Protein AF-A0A6V8P2X2-F1 (afdb_monomer_lite)

Radius of gyration: 17.77 Å; chains: 1; bounding box: 45×36×45 Å

Structure (mmCIF, N/CA/C/O backbone):
data_AF-A0A6V8P2X2-F1
#
_entry.id   AF-A0A6V8P2X2-F1
#
loop_
_atom_site.group_PDB
_atom_site.id
_atom_site.type_symbol
_atom_site.label_atom_id
_atom_site.label_alt_id
_atom_site.label_comp_id
_atom_site.label_asym_id
_atom_site.label_entity_id
_atom_site.label_seq_id
_atom_site.pdbx_PDB_ins_code
_atom_site.Cartn_x
_atom_site.Cartn_y
_atom_site.Cartn_z
_atom_site.occupancy
_atom_site.B_iso_or_equiv
_atom_site.auth_seq_id
_atom_site.auth_comp_id
_atom_site.auth_asym_id
_atom_site.auth_atom_id
_atom_site.pdbx_PDB_model_num
ATOM 1 N N . MET A 1 1 ? -24.554 20.662 15.696 1.00 39.28 1 MET A N 1
ATOM 2 C CA . MET A 1 1 ? -23.698 19.482 15.914 1.00 39.28 1 MET A CA 1
ATOM 3 C C . MET A 1 1 ? -22.489 19.680 15.026 1.00 39.28 1 MET A C 1
ATOM 5 O O . MET A 1 1 ? -22.637 19.657 13.810 1.00 39.28 1 MET A O 1
ATOM 9 N N . GLU A 1 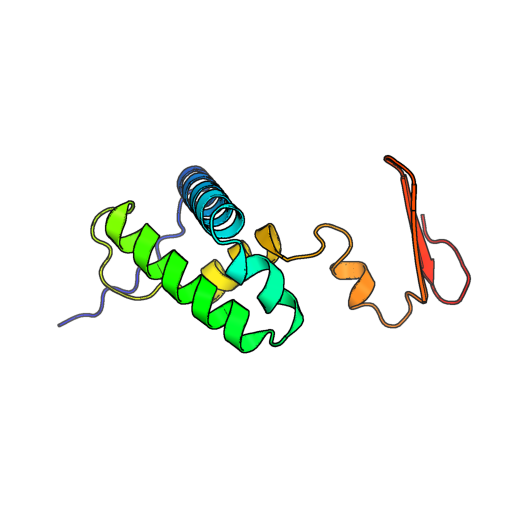2 ? -21.365 20.065 15.623 1.00 30.19 2 GLU A N 1
ATOM 10 C CA . GLU A 1 2 ? -20.098 20.228 14.909 1.00 30.19 2 GLU A CA 1
ATOM 11 C C . GLU A 1 2 ? -19.586 18.839 14.532 1.00 30.19 2 GLU A C 1
ATOM 13 O O . GLU A 1 2 ? -19.415 17.990 15.401 1.00 30.19 2 GLU A O 1
ATOM 18 N N . ARG A 1 3 ? -19.395 18.597 13.232 1.00 34.69 3 ARG A N 1
ATOM 19 C CA . ARG A 1 3 ? -18.701 17.407 12.737 1.00 34.69 3 ARG A CA 1
ATOM 20 C C . ARG A 1 3 ? -17.222 17.598 13.039 1.00 34.69 3 ARG A C 1
ATOM 22 O O . ARG A 1 3 ? -16.561 18.418 12.399 1.00 34.69 3 ARG A O 1
ATOM 29 N N . THR A 1 4 ? -16.716 16.913 14.054 1.00 35.41 4 THR A N 1
ATOM 30 C CA . THR A 1 4 ? -15.292 16.932 14.381 1.00 35.41 4 THR A CA 1
ATOM 31 C C . THR A 1 4 ? -14.564 16.049 13.377 1.00 35.41 4 THR A C 1
ATOM 33 O O . THR A 1 4 ? -14.379 14.861 13.594 1.00 35.41 4 THR A O 1
ATOM 36 N N . ILE A 1 5 ? -14.161 16.638 12.249 1.00 41.06 5 ILE A N 1
ATOM 37 C CA . I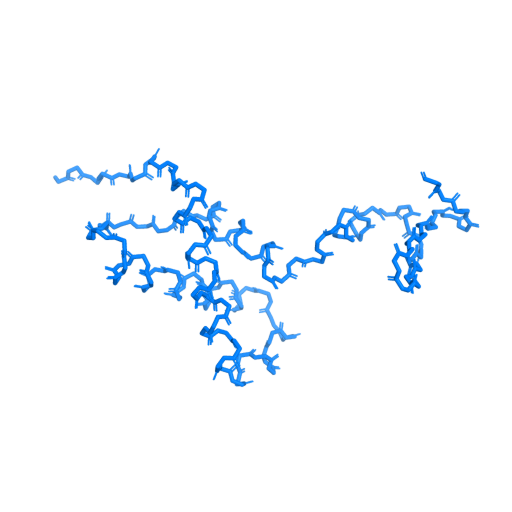LE A 1 5 ? -13.258 15.989 11.297 1.00 41.06 5 ILE A CA 1
ATOM 38 C C . ILE A 1 5 ? -11.955 15.711 12.044 1.00 41.06 5 ILE A C 1
ATOM 40 O O . ILE A 1 5 ? -11.270 16.646 12.473 1.00 41.06 5 ILE A O 1
ATOM 44 N N . VAL A 1 6 ? -11.603 14.437 12.201 1.00 45.34 6 VAL A N 1
ATOM 45 C CA . VAL A 1 6 ? -10.310 14.023 12.742 1.00 45.34 6 VAL A CA 1
ATOM 46 C C . VAL A 1 6 ? -9.243 14.387 11.709 1.00 45.34 6 VAL A C 1
ATOM 48 O O . VAL A 1 6 ? -8.798 13.571 10.918 1.00 45.34 6 VAL A O 1
ATOM 51 N N . ARG A 1 7 ? -8.780 15.640 11.741 1.00 44.16 7 ARG A N 1
ATOM 52 C CA . ARG A 1 7 ? -7.501 16.068 11.145 1.00 44.16 7 ARG A CA 1
ATOM 53 C C . ARG A 1 7 ? -6.299 15.619 11.995 1.00 44.16 7 ARG A C 1
ATOM 55 O O . ARG A 1 7 ? -5.236 16.231 11.951 1.00 44.16 7 ARG A O 1
ATOM 62 N N . GLY A 1 8 ? -6.477 14.596 12.828 1.00 45.53 8 GLY A N 1
ATOM 63 C CA . GLY A 1 8 ? -5.421 14.015 13.641 1.00 45.53 8 GLY A CA 1
ATOM 64 C C . GLY A 1 8 ? -4.743 12.918 12.843 1.00 45.53 8 GLY A C 1
ATOM 65 O O . GLY A 1 8 ? -5.294 11.829 12.727 1.00 45.53 8 GLY A O 1
ATOM 66 N N . SER A 1 9 ? -3.566 13.202 12.289 1.00 57.19 9 SER A N 1
ATOM 67 C CA . SER A 1 9 ? -2.716 12.189 11.666 1.00 57.19 9 SER A CA 1
ATOM 68 C C . SER A 1 9 ? -2.544 11.019 12.637 1.00 57.19 9 SER A C 1
ATOM 70 O O . SER A 1 9 ? -1.981 11.210 13.720 1.00 57.19 9 SER A O 1
ATOM 72 N N . LEU A 1 10 ? -3.044 9.833 12.271 1.00 64.38 10 LEU A N 1
ATOM 73 C CA . LEU A 1 10 ? -2.738 8.595 12.988 1.00 64.38 10 LEU A CA 1
ATOM 74 C C . LEU A 1 10 ? -1.226 8.538 13.209 1.00 64.38 10 LEU A C 1
ATOM 76 O O . LEU A 1 10 ? -0.456 8.797 12.281 1.00 64.38 10 LEU A O 1
ATOM 80 N N . SER A 1 11 ? -0.799 8.217 14.427 1.00 71.06 11 SER A N 1
ATOM 81 C CA . SER A 1 11 ? 0.626 7.999 14.668 1.00 71.06 11 SER A CA 1
ATOM 82 C C . SER A 1 11 ? 1.120 6.812 13.839 1.00 71.06 11 SER A C 1
ATOM 84 O O . SER A 1 11 ? 0.366 5.881 13.553 1.00 71.06 11 SER A O 1
ATOM 86 N N . GLU A 1 12 ? 2.406 6.805 13.498 1.00 69.00 12 GLU A N 1
ATOM 87 C CA . GLU A 1 12 ? 3.025 5.724 12.719 1.00 69.00 12 GLU A CA 1
ATOM 88 C C . GLU A 1 12 ? 2.793 4.328 13.325 1.00 69.00 12 GLU A C 1
ATOM 90 O O . GLU A 1 12 ? 2.645 3.340 12.608 1.00 69.00 12 GLU A O 1
ATOM 95 N N . SER A 1 13 ? 2.710 4.218 14.655 1.00 71.19 13 SER A N 1
ATOM 96 C CA . SER A 1 13 ? 2.404 2.948 15.324 1.00 71.19 13 SER A CA 1
ATOM 97 C C . SER A 1 13 ? 0.949 2.513 15.129 1.00 71.19 13 SER A C 1
ATOM 99 O O . SER A 1 13 ? 0.695 1.327 14.921 1.00 71.19 13 SER A O 1
ATOM 101 N N . GLN A 1 14 ? 0.005 3.457 15.157 1.00 71.56 14 GLN A N 1
ATOM 102 C CA . GLN A 1 14 ? -1.411 3.196 14.895 1.00 71.56 14 GLN A CA 1
ATOM 103 C C . GLN A 1 14 ? -1.638 2.825 13.431 1.00 71.56 14 GLN A C 1
ATOM 105 O O . GLN A 1 14 ? -2.353 1.864 13.163 1.00 71.56 14 GLN A O 1
ATOM 110 N N . LYS A 1 15 ? -0.970 3.514 12.495 1.00 70.31 15 LYS A N 1
ATOM 111 C CA . LYS A 1 15 ? -0.991 3.159 11.069 1.00 70.31 15 LYS A CA 1
ATOM 112 C C . LYS A 1 15 ? -0.502 1.730 10.844 1.00 70.31 15 LYS A C 1
ATOM 114 O O . LYS A 1 15 ? -1.220 0.935 10.251 1.00 70.31 15 LYS A O 1
ATOM 119 N N . LYS A 1 16 ? 0.650 1.357 11.414 1.00 73.06 16 LYS A N 1
ATOM 120 C CA . LYS A 1 16 ? 1.188 -0.012 11.307 1.00 73.06 16 LYS A CA 1
ATOM 121 C C . LYS A 1 16 ? 0.269 -1.078 11.901 1.00 73.06 16 LYS A C 1
ATOM 123 O O . LYS A 1 16 ? 0.168 -2.175 11.355 1.00 73.06 16 LYS A O 1
ATOM 128 N N . GLN A 1 17 ? -0.390 -0.792 13.023 1.00 76.62 17 GLN A N 1
ATOM 129 C CA . GLN A 1 17 ? -1.364 -1.721 13.604 1.00 76.62 17 GLN A CA 1
ATOM 130 C C . GLN A 1 17 ? -2.592 -1.881 12.707 1.00 76.62 17 GLN A C 1
ATOM 132 O O . GLN A 1 17 ? -3.007 -3.010 12.446 1.00 76.62 17 GLN A O 1
ATOM 137 N N . LEU A 1 18 ? -3.123 -0.768 12.199 1.00 75.00 18 LEU A N 1
ATOM 138 C CA . LEU A 1 18 ? -4.252 -0.751 11.277 1.00 75.00 18 LEU A CA 1
ATOM 139 C C . LEU A 1 18 ? -3.923 -1.547 10.007 1.00 75.00 18 LEU A C 1
ATOM 141 O O . LEU A 1 18 ? -4.667 -2.447 9.629 1.00 75.00 18 LEU A O 1
ATOM 145 N N . GLN A 1 19 ? -2.759 -1.288 9.416 1.00 73.56 19 GLN A N 1
ATOM 146 C CA . GLN A 1 19 ? -2.238 -1.977 8.239 1.00 73.56 19 GLN A CA 1
ATOM 147 C C . GLN A 1 19 ? -2.136 -3.489 8.464 1.00 73.56 19 GLN A C 1
ATOM 149 O O . GLN A 1 19 ? -2.693 -4.269 7.691 1.00 73.56 19 GLN A O 1
ATOM 154 N N . LYS A 1 20 ? -1.479 -3.916 9.549 1.00 78.88 20 LYS A N 1
ATOM 155 C CA . LYS A 1 20 ? -1.337 -5.338 9.886 1.00 78.88 20 LYS A CA 1
ATOM 156 C C . LYS A 1 20 ? -2.699 -6.017 10.030 1.00 78.88 20 LYS A C 1
ATOM 158 O O . LYS A 1 20 ? -2.890 -7.132 9.556 1.00 78.88 20 LYS A O 1
ATOM 163 N N . ARG A 1 21 ? -3.662 -5.338 10.653 1.00 77.81 21 ARG A N 1
ATOM 164 C CA . ARG A 1 21 ? -5.002 -5.886 10.864 1.00 77.81 21 ARG A CA 1
ATOM 165 C C . ARG A 1 21 ? -5.783 -6.026 9.565 1.00 77.81 21 ARG A C 1
ATOM 167 O O . ARG A 1 21 ? -6.460 -7.031 9.363 1.00 77.81 21 ARG A O 1
ATOM 174 N N . VAL A 1 22 ? -5.662 -5.043 8.676 1.00 76.00 22 VAL A N 1
ATOM 175 C CA . VAL A 1 22 ? -6.239 -5.127 7.334 1.00 76.00 22 VAL A CA 1
ATOM 176 C C . VAL A 1 22 ? -5.606 -6.292 6.571 1.00 76.00 22 VAL A C 1
ATOM 178 O O . VAL A 1 22 ? -6.349 -7.106 6.040 1.00 76.00 22 VAL A O 1
ATOM 181 N N . GLN A 1 23 ? -4.276 -6.455 6.588 1.00 72.81 23 GLN A N 1
ATOM 182 C CA . GLN A 1 23 ? -3.606 -7.608 5.959 1.00 72.81 23 GLN A CA 1
ATOM 183 C C . GLN A 1 23 ? -4.135 -8.945 6.478 1.00 72.81 23 GLN A C 1
ATOM 185 O O . GLN A 1 23 ? -4.473 -9.814 5.681 1.00 72.81 23 GLN A O 1
ATOM 190 N N . GLU A 1 24 ? -4.239 -9.107 7.799 1.00 78.94 24 GLU A N 1
ATOM 191 C CA . GLU A 1 24 ? -4.764 -10.329 8.422 1.00 78.94 24 GLU A CA 1
ATOM 192 C C . GLU A 1 24 ? -6.193 -10.646 7.954 1.00 78.94 24 GLU A C 1
ATOM 194 O O . GLU A 1 24 ? -6.511 -11.800 7.672 1.00 78.94 24 GLU A O 1
ATOM 199 N N . LEU A 1 25 ? -7.048 -9.626 7.838 1.00 77.00 25 LEU A N 1
ATOM 200 C CA . LEU A 1 25 ? -8.431 -9.789 7.387 1.00 77.00 25 LEU A CA 1
ATOM 201 C C . LEU A 1 25 ? -8.533 -10.085 5.888 1.00 77.00 25 LEU A C 1
ATOM 203 O O . LEU A 1 25 ? -9.374 -10.888 5.496 1.00 77.00 25 LEU A O 1
ATOM 207 N N . LEU A 1 26 ? -7.685 -9.467 5.065 1.00 71.44 26 LEU A N 1
ATOM 208 C CA . LEU A 1 26 ? -7.667 -9.686 3.618 1.00 71.44 26 LEU A CA 1
ATOM 209 C C . LEU A 1 26 ? -7.095 -11.058 3.249 1.00 71.44 26 LEU A C 1
ATOM 211 O O . LEU A 1 26 ? -7.637 -11.726 2.379 1.00 71.44 26 LEU A O 1
ATOM 215 N N . LEU A 1 27 ? -6.045 -11.509 3.940 1.00 67.25 27 LEU A N 1
ATOM 216 C CA . LEU A 1 27 ? -5.481 -12.853 3.760 1.00 67.25 27 LEU A CA 1
ATOM 217 C C . LEU A 1 27 ? -6.419 -13.956 4.270 1.00 67.25 27 LEU A C 1
ATOM 219 O O . LEU A 1 27 ? -6.360 -15.084 3.785 1.00 67.25 27 LEU A O 1
ATOM 223 N N . GLY A 1 28 ? -7.270 -13.644 5.251 1.00 69.00 28 GLY A N 1
ATOM 224 C CA . GLY A 1 28 ? -8.299 -14.556 5.749 1.00 69.00 28 GLY A CA 1
ATOM 225 C C . GLY A 1 28 ? -9.546 -14.649 4.861 1.00 69.00 28 GLY A C 1
ATOM 226 O O . GLY A 1 28 ? -10.325 -15.587 5.024 1.00 69.00 28 GLY A O 1
ATOM 227 N N . ASP A 1 29 ? -9.742 -13.705 3.935 1.00 68.62 29 ASP A N 1
ATOM 228 C CA . ASP A 1 29 ? -10.883 -13.648 3.016 1.00 68.62 29 ASP A CA 1
ATOM 229 C C . ASP A 1 29 ? -10.450 -14.174 1.633 1.00 68.62 29 ASP A C 1
ATOM 231 O O . ASP A 1 29 ? -9.990 -13.438 0.767 1.00 68.62 29 ASP A O 1
ATOM 235 N N . VAL A 1 30 ? -10.552 -15.490 1.422 1.00 57.03 30 VAL A N 1
ATOM 236 C CA . VAL A 1 30 ? -10.138 -16.142 0.160 1.00 57.03 30 VAL A CA 1
ATOM 237 C C . VAL A 1 30 ? -10.931 -15.605 -1.042 1.00 57.03 30 VAL A C 1
ATOM 239 O O . VAL A 1 30 ? -10.367 -15.421 -2.118 1.00 57.03 30 VAL A O 1
ATOM 242 N N . GLU A 1 31 ? -12.209 -15.258 -0.849 1.00 62.84 31 GLU A N 1
ATOM 243 C CA . GLU A 1 31 ? -13.033 -14.628 -1.891 1.00 62.84 31 GLU A CA 1
ATOM 244 C C . GLU A 1 31 ? -12.539 -13.225 -2.248 1.00 62.84 31 GLU A C 1
ATOM 246 O O . GLU A 1 31 ? -12.781 -12.739 -3.354 1.00 62.84 31 GLU A O 1
ATOM 251 N N . PHE A 1 32 ? -11.870 -12.540 -1.322 1.00 61.69 32 PHE A N 1
ATOM 252 C CA . PHE A 1 32 ? -11.302 -11.231 -1.587 1.00 61.69 32 PHE A CA 1
ATOM 253 C C . PHE A 1 32 ? -10.177 -11.325 -2.624 1.00 61.69 32 PHE A C 1
ATOM 255 O O . PHE A 1 32 ? -10.236 -10.593 -3.608 1.00 61.69 32 PHE A O 1
ATOM 262 N N . ILE A 1 33 ? -9.219 -12.249 -2.454 1.00 58.25 33 ILE A N 1
ATOM 263 C CA . ILE A 1 33 ? -8.051 -12.420 -3.344 1.00 58.25 33 ILE A CA 1
ATOM 264 C C . ILE A 1 33 ? -8.480 -12.750 -4.782 1.00 58.25 33 ILE A C 1
ATOM 266 O O . ILE A 1 33 ? -7.948 -12.165 -5.727 1.00 58.25 33 ILE A O 1
ATOM 270 N N . ASP A 1 34 ? -9.489 -13.607 -4.946 1.00 58.16 34 ASP A N 1
ATOM 271 C CA . ASP A 1 34 ? -9.997 -13.995 -6.267 1.00 58.16 34 ASP A CA 1
ATOM 272 C C . ASP A 1 34 ? -10.697 -12.838 -7.008 1.00 58.16 34 ASP A C 1
ATOM 274 O O . ASP A 1 34 ? -10.713 -12.803 -8.239 1.00 58.16 34 ASP A O 1
ATOM 278 N N . ASN A 1 35 ? -11.236 -11.853 -6.277 1.00 55.31 35 ASN A N 1
ATOM 279 C CA . ASN A 1 35 ? -11.966 -10.714 -6.843 1.00 55.31 35 ASN A CA 1
ATOM 280 C C . ASN A 1 35 ? -11.111 -9.448 -7.054 1.00 55.31 35 ASN A C 1
ATOM 282 O O . ASN A 1 35 ? -11.559 -8.536 -7.752 1.00 55.31 35 ASN A O 1
ATOM 286 N N . VAL A 1 36 ? -9.885 -9.377 -6.507 1.00 55.38 36 VAL A N 1
ATOM 287 C CA . VAL A 1 36 ? -8.980 -8.205 -6.642 1.00 55.38 36 VAL A CA 1
ATOM 288 C C . VAL A 1 36 ? -8.715 -7.847 -8.106 1.00 55.38 36 VAL A C 1
ATOM 290 O O . VAL A 1 36 ? -8.520 -6.679 -8.440 1.00 55.38 36 VAL A O 1
ATOM 293 N N . PHE A 1 37 ? -8.750 -8.838 -8.994 1.00 54.94 37 PHE A N 1
ATOM 294 C CA . PHE A 1 37 ? -8.436 -8.664 -10.409 1.00 54.94 37 PHE A CA 1
ATOM 295 C C . PHE A 1 37 ? -9.574 -8.080 -11.252 1.00 54.94 37 PHE A C 1
ATOM 297 O O . PHE A 1 37 ? -9.332 -7.748 -12.412 1.00 54.94 37 PHE A O 1
ATOM 304 N N . TYR A 1 38 ? -10.792 -7.950 -10.711 1.00 52.50 38 TYR A N 1
ATOM 305 C CA . TYR A 1 38 ? -11.961 -7.687 -11.550 1.00 52.50 38 TYR A CA 1
ATOM 306 C C . TYR A 1 38 ? -12.390 -6.219 -11.616 1.00 52.50 38 TYR A C 1
ATOM 308 O O . TYR A 1 38 ? -12.790 -5.808 -12.695 1.00 52.50 38 TYR A O 1
ATOM 316 N N . GLU A 1 39 ? -12.242 -5.397 -10.565 1.00 67.00 39 GLU A N 1
ATOM 317 C CA . GLU A 1 39 ? -12.599 -3.964 -10.629 1.00 67.00 39 GLU A CA 1
ATOM 318 C C . GLU A 1 39 ? -11.971 -3.130 -9.486 1.00 67.00 39 GLU A C 1
ATOM 320 O O . GLU A 1 39 ? -12.255 -3.333 -8.303 1.00 67.00 39 GLU A O 1
ATOM 325 N N . ARG A 1 40 ? -11.139 -2.135 -9.838 1.00 64.62 40 ARG A N 1
ATOM 326 C CA . ARG A 1 40 ? -10.387 -1.285 -8.885 1.00 64.62 40 ARG A CA 1
ATOM 327 C C . ARG A 1 40 ? -11.283 -0.504 -7.914 1.00 64.62 40 ARG A C 1
ATOM 329 O O . ARG A 1 40 ? -10.931 -0.356 -6.747 1.00 64.62 40 ARG A O 1
ATOM 336 N N . GLU A 1 41 ? -12.424 -0.005 -8.385 1.00 69.25 41 GLU A N 1
ATOM 337 C CA . GLU A 1 41 ? -13.357 0.768 -7.550 1.00 69.25 41 GLU A CA 1
ATOM 338 C C . GLU A 1 41 ? -14.054 -0.121 -6.509 1.00 69.25 41 GLU A C 1
ATOM 340 O O . GLU A 1 41 ? -14.154 0.252 -5.343 1.00 69.25 41 GLU A O 1
ATOM 345 N N . VAL A 1 42 ? -14.428 -1.349 -6.884 1.00 70.06 42 VAL A N 1
ATOM 346 C CA . VAL A 1 42 ? -15.038 -2.328 -5.967 1.00 70.06 42 VAL A CA 1
ATOM 347 C C . VAL A 1 42 ? -14.060 -2.725 -4.858 1.00 70.06 42 VAL A C 1
ATOM 349 O O . VAL A 1 42 ? -14.433 -2.800 -3.684 1.00 70.06 42 VAL A O 1
ATOM 352 N N . LEU A 1 43 ? -12.787 -2.928 -5.211 1.00 71.12 43 LEU A N 1
ATOM 353 C CA . LEU A 1 43 ? -11.710 -3.187 -4.254 1.00 71.12 43 LEU A CA 1
ATOM 354 C C . LEU A 1 43 ? -11.552 -2.032 -3.256 1.00 71.12 43 LEU A C 1
ATOM 356 O O . LEU A 1 43 ? -11.487 -2.249 -2.042 1.00 71.12 43 LEU A O 1
ATOM 360 N N . ARG A 1 44 ? -11.517 -0.800 -3.776 1.00 72.88 44 ARG A N 1
ATOM 361 C CA . ARG A 1 44 ? -11.373 0.424 -2.985 1.00 72.88 44 ARG A CA 1
ATOM 362 C C . ARG A 1 44 ? -12.513 0.582 -1.983 1.00 72.88 44 ARG A C 1
ATOM 364 O O . ARG A 1 44 ? -12.249 0.807 -0.802 1.00 72.88 44 ARG A O 1
ATOM 371 N N . ASP A 1 45 ? -13.756 0.411 -2.422 1.00 76.62 45 ASP A N 1
ATOM 372 C CA . ASP A 1 45 ? -14.935 0.527 -1.559 1.00 76.62 45 ASP A CA 1
ATOM 373 C C . ASP A 1 45 ? -14.953 -0.536 -0.455 1.00 76.62 45 ASP A C 1
ATOM 375 O O . ASP A 1 45 ? -15.244 -0.237 0.710 1.00 76.62 45 ASP A O 1
ATOM 379 N N . ARG A 1 46 ? -14.572 -1.776 -0.785 1.00 75.00 46 ARG A N 1
ATOM 380 C CA . ARG A 1 46 ? -14.516 -2.882 0.182 1.00 75.00 46 ARG A CA 1
ATOM 381 C C . ARG A 1 46 ? -13.441 -2.642 1.247 1.00 75.00 46 ARG A C 1
ATOM 383 O O . ARG A 1 46 ? -13.704 -2.832 2.436 1.00 75.00 46 ARG A O 1
ATOM 390 N N . ILE A 1 47 ? -12.270 -2.140 0.851 1.00 75.50 47 ILE A N 1
ATOM 391 C CA . ILE A 1 47 ? -11.192 -1.772 1.782 1.00 75.50 47 ILE A CA 1
ATOM 392 C C . ILE A 1 47 ? -11.570 -0.573 2.641 1.00 75.50 47 ILE A C 1
ATOM 394 O O . ILE A 1 47 ? -11.360 -0.606 3.853 1.00 75.50 47 ILE A O 1
ATOM 398 N N . LYS A 1 48 ? -12.208 0.447 2.063 1.00 77.88 48 LYS A N 1
ATOM 399 C CA . LYS A 1 48 ? -12.745 1.579 2.825 1.00 77.88 48 LYS A CA 1
ATOM 400 C C . LYS A 1 48 ? -13.745 1.113 3.887 1.00 77.88 48 LYS A C 1
ATOM 402 O O . LYS A 1 48 ? -13.707 1.596 5.019 1.00 77.88 48 LYS A O 1
ATOM 407 N N . GLY A 1 49 ? -14.597 0.138 3.562 1.00 78.88 49 GLY A N 1
ATOM 408 C CA . GLY A 1 49 ? -15.507 -0.501 4.516 1.00 78.88 49 GLY A CA 1
ATOM 409 C C . GLY A 1 49 ? -14.785 -1.220 5.661 1.00 78.88 49 GLY A C 1
ATOM 410 O O . GLY A 1 49 ? -15.125 -1.013 6.829 1.00 78.88 49 GLY A O 1
ATOM 411 N N . LEU A 1 50 ? -13.757 -2.015 5.346 1.00 78.38 50 LEU A N 1
ATOM 412 C CA . LEU A 1 50 ? -12.934 -2.709 6.345 1.00 78.38 50 LEU A CA 1
ATOM 413 C C . LEU A 1 50 ? -12.201 -1.728 7.263 1.00 78.38 50 LEU A C 1
ATOM 415 O O . LEU A 1 50 ? -12.241 -1.888 8.480 1.00 78.38 50 LEU A O 1
ATOM 419 N N . LEU A 1 51 ? -11.600 -0.683 6.697 1.00 76.75 51 LEU A N 1
ATOM 420 C CA . LEU A 1 51 ? -10.924 0.367 7.453 1.00 76.75 51 LEU A CA 1
ATOM 421 C C . LEU A 1 51 ? -11.881 1.086 8.399 1.00 76.75 51 LEU A C 1
ATOM 423 O O . LEU A 1 51 ? -11.578 1.224 9.579 1.00 76.75 51 LEU A O 1
ATOM 427 N N . LYS A 1 52 ? -13.072 1.471 7.920 1.00 76.81 52 LYS A N 1
ATOM 428 C CA . LYS A 1 52 ? -14.108 2.090 8.763 1.00 76.81 52 LYS A CA 1
ATOM 429 C C . LYS A 1 52 ? -14.508 1.193 9.932 1.00 76.81 52 LYS A C 1
ATOM 431 O O . LYS A 1 52 ? -14.744 1.699 11.028 1.00 76.81 52 LYS A O 1
ATOM 436 N N . ARG A 1 53 ? -14.581 -0.123 9.712 1.00 78.38 53 ARG A N 1
ATOM 437 C CA . ARG A 1 53 ? -14.883 -1.095 10.768 1.00 78.38 53 ARG A CA 1
ATOM 438 C C . ARG A 1 53 ? -13.754 -1.177 11.798 1.00 78.38 53 ARG A C 1
ATOM 440 O O . ARG A 1 53 ? -14.024 -0.999 12.978 1.00 78.38 53 ARG A O 1
ATOM 447 N N . ILE A 1 54 ? -12.511 -1.368 11.357 1.00 75.75 54 ILE A N 1
ATOM 448 C CA . ILE A 1 54 ? -11.354 -1.524 12.256 1.00 75.75 54 ILE A CA 1
ATOM 449 C C . ILE A 1 54 ? -11.094 -0.233 13.040 1.00 75.75 54 ILE A C 1
ATOM 451 O O . ILE A 1 54 ? -10.875 -0.283 14.242 1.00 75.75 54 ILE A O 1
ATOM 455 N N . VAL A 1 55 ? -11.183 0.939 12.403 1.00 72.81 55 VAL A N 1
ATOM 456 C CA . VAL A 1 55 ? -11.029 2.229 13.098 1.00 72.81 55 VAL A CA 1
ATOM 457 C C . VAL A 1 55 ? -12.099 2.396 14.178 1.00 72.81 55 VAL A C 1
ATOM 459 O O . VAL A 1 55 ? -11.789 2.842 15.279 1.00 72.81 55 VAL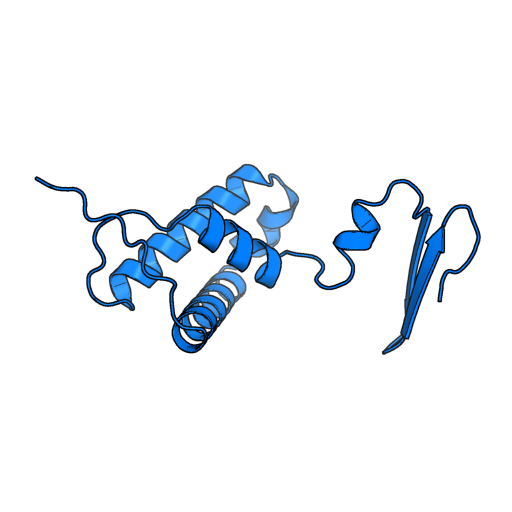 A O 1
ATOM 462 N N . ARG A 1 56 ? -13.343 1.990 13.906 1.00 71.19 56 ARG A N 1
ATOM 463 C CA . ARG A 1 56 ? -14.425 2.046 14.895 1.00 71.19 56 ARG A CA 1
ATOM 464 C C . ARG A 1 56 ? -14.205 1.083 16.065 1.00 71.19 56 ARG A C 1
ATOM 466 O O . ARG A 1 56 ? -14.508 1.445 17.197 1.00 71.19 56 ARG A O 1
ATOM 473 N N . GLU A 1 57 ? -13.739 -0.130 15.783 1.00 74.56 57 GLU A N 1
ATOM 474 C CA . GLU A 1 57 ? -13.573 -1.203 16.774 1.00 74.56 57 GLU A CA 1
ATOM 475 C C . GLU A 1 57 ? -12.309 -1.021 17.630 1.00 74.56 57 GLU A C 1
ATOM 477 O O . GLU A 1 57 ? -12.375 -1.158 18.851 1.00 74.56 57 GLU A O 1
ATOM 482 N N . ASP A 1 58 ? -11.186 -0.648 17.010 1.00 68.00 58 ASP A N 1
ATOM 483 C CA . ASP A 1 58 ? -9.860 -0.653 17.641 1.00 68.00 58 ASP A CA 1
ATOM 484 C C . ASP A 1 58 ? -9.343 0.759 17.980 1.00 68.00 58 ASP A C 1
ATOM 486 O O . ASP A 1 58 ? -8.525 0.922 18.888 1.00 68.00 58 ASP A O 1
ATOM 490 N N . CYS A 1 59 ? -9.810 1.805 17.286 1.00 58.06 59 CYS A N 1
ATOM 491 C CA . CYS A 1 59 ? -9.341 3.183 17.471 1.00 58.06 59 CYS A CA 1
ATOM 492 C C . CYS A 1 59 ? -10.416 4.083 18.109 1.00 58.06 59 CYS A C 1
ATOM 494 O O . CYS A 1 59 ? -11.005 4.952 17.473 1.00 58.06 59 CYS A O 1
ATOM 496 N N . LEU A 1 60 ? -10.592 3.917 19.425 1.00 53.91 60 LEU A N 1
ATOM 497 C CA . LEU A 1 60 ? -10.996 4.974 20.375 1.00 53.91 60 LEU A CA 1
ATOM 498 C C . LEU A 1 60 ? -12.311 5.737 20.100 1.00 53.91 60 LEU A C 1
ATOM 500 O O . LEU A 1 60 ? -12.438 6.888 20.515 1.00 53.91 60 LEU A O 1
ATOM 504 N N . GLY A 1 61 ? -13.313 5.126 19.465 1.00 49.97 61 GLY A N 1
ATOM 505 C CA . GLY A 1 61 ? -14.621 5.777 19.306 1.00 49.97 61 GLY A CA 1
ATOM 506 C C . GLY A 1 61 ? -14.580 7.018 18.411 1.00 49.97 61 GLY A C 1
ATOM 507 O O . GLY A 1 61 ? -15.336 7.961 18.636 1.00 49.97 61 GLY A O 1
ATOM 508 N N . LEU A 1 62 ? -13.692 7.024 17.410 1.00 50.34 62 LEU A N 1
ATOM 509 C CA . LEU A 1 62 ? -13.679 8.042 16.363 1.00 50.34 62 LEU A CA 1
ATOM 510 C C . LEU A 1 62 ? -14.984 7.935 15.561 1.00 50.34 62 LEU A C 1
ATOM 512 O O . LEU A 1 62 ? -15.163 7.054 14.716 1.00 50.34 62 LEU A O 1
ATOM 516 N N . GLU A 1 63 ? -15.927 8.819 15.872 1.00 53.06 63 GLU A N 1
ATOM 517 C CA . GLU A 1 63 ? -17.052 9.104 14.998 1.00 53.06 63 GLU A CA 1
ATOM 518 C C . GLU A 1 63 ? -16.542 9.907 13.793 1.00 53.06 63 GLU A C 1
ATOM 520 O O . GLU A 1 63 ? -15.979 10.986 13.936 1.00 53.06 63 GLU A O 1
ATOM 525 N N . GLU A 1 64 ? -16.816 9.360 12.612 1.00 57.22 64 GLU A N 1
ATOM 526 C CA . GLU A 1 64 ? -16.839 10.024 11.305 1.00 57.22 64 GLU A CA 1
ATOM 527 C C . GLU A 1 64 ? -15.551 10.036 10.453 1.00 57.22 64 GLU A C 1
ATOM 529 O O . GLU A 1 64 ? -14.497 10.539 10.814 1.00 57.22 64 GLU A O 1
ATOM 534 N N . ASP A 1 65 ? -15.749 9.445 9.267 1.00 56.50 65 ASP A N 1
ATOM 535 C CA . ASP A 1 65 ? -14.920 9.321 8.066 1.00 56.50 65 ASP A CA 1
ATOM 536 C C . ASP A 1 65 ? -13.427 8.978 8.199 1.00 56.50 65 ASP A C 1
ATOM 538 O O . ASP A 1 65 ? -12.570 9.785 8.539 1.00 56.50 65 ASP A O 1
ATOM 542 N N . VAL A 1 66 ? -13.113 7.754 7.761 1.00 62.50 66 VAL A N 1
ATOM 543 C CA . VAL A 1 66 ? -11.777 7.390 7.286 1.00 62.50 66 VAL A CA 1
ATOM 544 C C . VAL A 1 66 ? -11.492 8.233 6.046 1.00 62.50 66 VAL A C 1
ATOM 546 O O . VAL A 1 66 ? -12.202 8.103 5.044 1.00 62.50 66 VAL A O 1
ATOM 549 N N . ASP A 1 67 ? -10.476 9.085 6.151 1.00 71.19 67 ASP A N 1
ATOM 550 C CA . ASP A 1 67 ? -9.993 9.940 5.070 1.00 71.19 67 ASP A CA 1
ATOM 551 C C . ASP A 1 67 ? -9.626 9.106 3.832 1.00 71.19 67 ASP A C 1
ATOM 553 O O . ASP A 1 67 ? -9.028 8.032 3.945 1.00 71.19 67 ASP A O 1
ATOM 557 N N . ASP A 1 68 ? -9.975 9.604 2.646 1.00 69.62 68 ASP A N 1
ATOM 558 C CA . ASP A 1 68 ? -9.614 8.970 1.378 1.00 69.62 68 ASP A CA 1
ATOM 559 C C . ASP A 1 68 ? -8.095 8.903 1.192 1.00 69.62 68 ASP A C 1
ATOM 561 O O . ASP A 1 68 ? -7.607 7.963 0.558 1.00 69.62 68 ASP A O 1
ATOM 565 N N . ASP A 1 69 ? -7.347 9.829 1.794 1.00 72.19 69 ASP A N 1
ATOM 566 C CA . ASP A 1 69 ? -5.884 9.798 1.798 1.00 72.19 69 ASP A CA 1
ATOM 567 C C . ASP A 1 69 ? -5.354 8.598 2.595 1.00 72.19 69 ASP A C 1
ATOM 569 O O . ASP A 1 69 ? -4.478 7.882 2.116 1.00 72.19 69 ASP A O 1
ATOM 573 N N . LEU A 1 70 ? -5.949 8.291 3.755 1.00 72.25 70 LEU A N 1
ATOM 574 C CA . LEU A 1 70 ? -5.584 7.118 4.559 1.00 72.25 70 LEU A CA 1
ATOM 575 C C . LEU A 1 70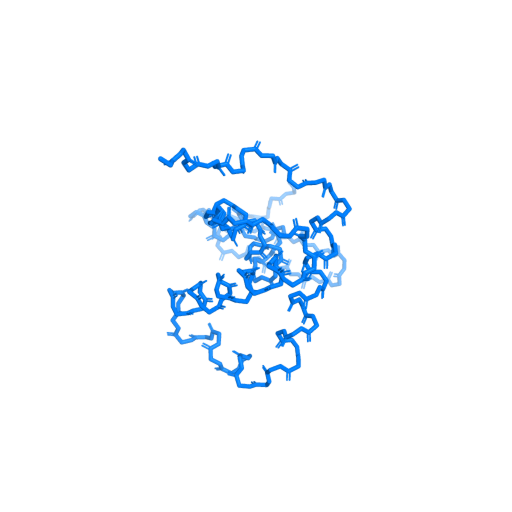 ? -5.961 5.807 3.856 1.00 72.25 70 LEU A C 1
ATOM 577 O O . LEU A 1 70 ? -5.213 4.831 3.906 1.00 72.25 70 LEU A O 1
ATOM 581 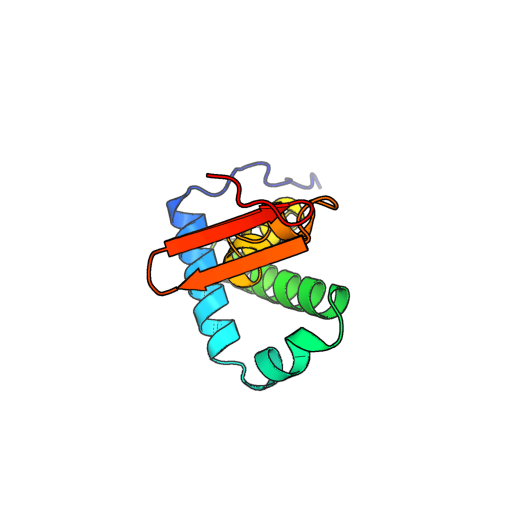N N . VAL A 1 71 ? -7.116 5.777 3.181 1.00 72.62 71 VAL A N 1
ATOM 582 C CA . VAL A 1 71 ? -7.508 4.632 2.343 1.00 72.62 71 VAL A CA 1
ATOM 583 C C . VAL A 1 71 ? -6.500 4.435 1.214 1.00 72.62 71 VAL A C 1
ATOM 585 O O . VAL A 1 71 ? -6.108 3.304 0.942 1.00 72.62 71 VAL A O 1
ATOM 588 N N . THR A 1 72 ? -6.071 5.519 0.568 1.00 73.00 72 THR A N 1
ATOM 589 C CA . THR A 1 72 ? -5.102 5.482 -0.534 1.00 73.00 72 THR A CA 1
ATOM 590 C C . THR A 1 72 ? -3.728 5.025 -0.054 1.00 73.00 72 THR A C 1
ATOM 592 O O . THR A 1 72 ? -3.146 4.146 -0.682 1.00 73.00 72 THR A O 1
ATOM 595 N N .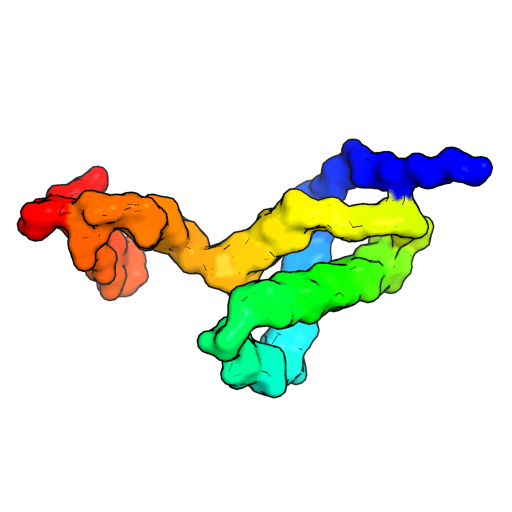 GLU A 1 73 ? -3.250 5.549 1.075 1.00 73.62 73 GLU A N 1
ATOM 596 C CA . GLU A 1 73 ? -1.984 5.159 1.707 1.00 73.62 73 GLU A CA 1
ATOM 597 C C . GLU A 1 73 ? -1.975 3.654 2.012 1.00 73.62 73 GLU A C 1
ATOM 599 O O . GLU A 1 73 ? -1.088 2.927 1.572 1.00 73.62 73 GLU A O 1
ATOM 604 N N . ILE A 1 74 ? -3.028 3.146 2.656 1.00 72.31 74 ILE A N 1
ATOM 605 C CA . ILE A 1 74 ? -3.131 1.720 2.988 1.00 72.31 74 ILE A CA 1
ATOM 606 C C . ILE A 1 74 ? -3.301 0.860 1.731 1.00 72.31 74 ILE A C 1
ATOM 608 O O . ILE A 1 74 ? -2.718 -0.216 1.641 1.00 72.31 74 ILE A O 1
ATOM 612 N N . LEU A 1 75 ? -4.056 1.310 0.727 1.00 70.44 75 LEU A N 1
ATOM 613 C CA . LEU A 1 75 ? -4.158 0.599 -0.549 1.00 70.44 75 LEU A CA 1
ATOM 614 C C . LEU A 1 75 ? -2.808 0.500 -1.262 1.00 70.44 75 LEU A C 1
ATOM 616 O O . LEU A 1 75 ? -2.488 -0.568 -1.774 1.00 70.44 75 LEU A O 1
ATOM 620 N N . GLN A 1 76 ? -2.019 1.573 -1.280 1.00 71.00 76 GLN A N 1
ATOM 621 C CA . GLN A 1 76 ? -0.667 1.565 -1.841 1.00 71.00 76 GLN A CA 1
ATOM 622 C C . GLN A 1 76 ? 0.260 0.627 -1.067 1.00 71.00 76 GLN A C 1
ATOM 624 O O . GLN A 1 76 ? 1.080 -0.066 -1.657 1.00 71.00 76 GLN A O 1
ATOM 629 N N . GLU A 1 77 ? 0.109 0.536 0.248 1.00 69.81 77 GLU A N 1
ATOM 630 C CA . GLU A 1 77 ? 0.914 -0.390 1.040 1.00 69.81 77 GLU A CA 1
ATOM 631 C C . GLU A 1 77 ? 0.509 -1.865 0.878 1.00 69.81 77 GLU A C 1
ATOM 633 O O . GLU A 1 77 ? 1.351 -2.749 1.025 1.00 69.81 77 GLU A O 1
ATOM 638 N N . LEU A 1 78 ? -0.771 -2.151 0.618 1.00 67.88 78 LEU A N 1
ATOM 639 C CA . LEU A 1 78 ? -1.304 -3.518 0.520 1.00 67.88 78 LEU A CA 1
ATOM 640 C C . LEU A 1 78 ? -1.303 -4.079 -0.905 1.00 67.88 78 LEU A C 1
ATOM 642 O O . LEU A 1 78 ? -1.004 -5.254 -1.103 1.00 67.88 78 LEU A O 1
ATOM 646 N N . PHE A 1 79 ? -1.697 -3.247 -1.868 1.00 63.50 79 PHE A N 1
ATOM 647 C CA . PHE A 1 79 ? -1.890 -3.586 -3.284 1.00 63.50 79 PHE A CA 1
ATOM 648 C C . PHE A 1 79 ? -0.992 -2.784 -4.209 1.00 63.50 79 PHE A C 1
ATOM 650 O O . PHE A 1 79 ? -0.918 -3.096 -5.398 1.00 63.50 79 PHE A O 1
ATOM 657 N N . GLY A 1 80 ? -0.345 -1.733 -3.704 1.00 63.34 80 GLY A N 1
ATOM 658 C CA . GLY A 1 80 ? 0.655 -1.039 -4.489 1.00 63.34 80 GLY A CA 1
ATOM 659 C C . GLY A 1 80 ? 1.794 -1.992 -4.806 1.00 63.34 80 GLY A C 1
ATOM 660 O O . GLY A 1 80 ? 2.111 -2.932 -4.074 1.00 63.34 80 GLY A O 1
ATOM 661 N N . LEU A 1 81 ? 2.441 -1.733 -5.930 1.00 67.94 81 LEU A N 1
ATOM 662 C CA . LEU A 1 81 ? 3.552 -2.554 -6.406 1.00 67.94 81 LEU A CA 1
ATOM 663 C C . LEU A 1 81 ? 4.865 -2.123 -5.724 1.00 67.94 81 LEU A C 1
ATOM 665 O O . LEU A 1 81 ? 5.965 -2.368 -6.220 1.00 67.94 81 LEU A O 1
ATOM 669 N N . GLY A 1 82 ? 4.746 -1.441 -4.580 1.00 71.75 82 GLY A N 1
ATOM 670 C CA . GLY A 1 82 ? 5.838 -0.861 -3.819 1.00 71.75 82 GLY A CA 1
ATOM 671 C C . GLY A 1 82 ? 6.711 0.032 -4.694 1.00 71.75 82 GLY A C 1
ATOM 672 O O . GLY A 1 82 ? 6.236 0.910 -5.413 1.00 71.75 82 GLY A O 1
ATOM 673 N N . ILE A 1 83 ? 8.016 -0.231 -4.673 1.00 71.62 83 ILE A N 1
ATOM 674 C CA . ILE A 1 83 ? 9.004 0.521 -5.456 1.00 71.62 83 ILE A CA 1
ATOM 675 C C . ILE A 1 83 ? 8.767 0.456 -6.973 1.00 71.62 83 ILE A C 1
ATOM 677 O O . ILE A 1 83 ? 9.297 1.304 -7.689 1.00 71.62 83 ILE A O 1
ATOM 681 N N . ILE A 1 84 ? 7.998 -0.526 -7.458 1.00 78.19 84 ILE A N 1
ATOM 682 C CA . ILE A 1 84 ? 7.751 -0.759 -8.885 1.00 78.19 84 ILE A CA 1
ATOM 683 C C . ILE A 1 84 ? 6.687 0.205 -9.427 1.00 78.19 84 ILE A C 1
ATOM 685 O O . ILE A 1 84 ? 6.722 0.578 -10.597 1.00 78.19 84 ILE A O 1
ATOM 689 N N . GLU A 1 85 ? 5.766 0.672 -8.580 1.00 77.25 85 GLU A N 1
ATOM 690 C CA . GLU A 1 85 ? 4.601 1.459 -9.000 1.00 77.25 85 GLU A CA 1
ATOM 691 C C . GLU A 1 85 ? 4.981 2.760 -9.724 1.00 77.25 85 GLU A C 1
ATOM 693 O O . GLU A 1 85 ? 4.390 3.093 -10.752 1.00 77.25 85 GLU A O 1
ATOM 698 N N . LYS A 1 86 ? 6.035 3.448 -9.262 1.00 77.94 86 LYS A N 1
ATOM 699 C CA . LYS A 1 86 ? 6.566 4.656 -9.923 1.00 77.94 86 LYS A CA 1
ATOM 700 C C . LYS A 1 86 ? 7.072 4.398 -11.345 1.00 77.94 86 LYS A C 1
ATOM 702 O O . LYS A 1 86 ? 7.019 5.302 -12.170 1.00 77.94 86 LYS A O 1
ATOM 707 N N . TYR A 1 87 ? 7.554 3.191 -11.632 1.00 82.88 87 TYR A N 1
ATOM 708 C CA . TYR A 1 87 ? 8.067 2.831 -12.952 1.00 82.88 87 TYR A CA 1
ATOM 709 C C . TYR A 1 87 ? 6.942 2.408 -13.897 1.00 82.88 87 TYR A C 1
ATOM 711 O O . TYR A 1 87 ? 7.036 2.642 -15.092 1.00 82.88 87 TYR A O 1
ATOM 719 N N . LEU A 1 88 ? 5.841 1.863 -13.376 1.00 79.81 88 LEU A N 1
ATOM 720 C CA . LEU A 1 88 ? 4.687 1.466 -14.192 1.00 79.81 88 LEU A CA 1
ATOM 721 C C . LEU A 1 88 ? 3.854 2.645 -14.701 1.00 79.81 88 LEU A C 1
ATOM 723 O O . LEU A 1 88 ? 3.131 2.513 -15.686 1.00 79.81 88 LEU A O 1
ATOM 727 N N . GLN A 1 89 ? 3.927 3.792 -14.028 1.00 77.81 89 GLN A N 1
ATOM 728 C CA . GLN A 1 89 ? 3.280 5.025 -14.484 1.00 77.81 89 GLN A CA 1
ATOM 729 C C . GLN A 1 89 ? 4.137 5.805 -15.493 1.00 77.81 89 GLN A C 1
ATOM 731 O O . GLN A 1 89 ? 3.637 6.717 -16.157 1.00 77.81 89 GLN A O 1
ATOM 736 N N . ASP A 1 90 ? 5.418 5.459 -15.608 1.00 82.00 90 ASP A N 1
ATOM 737 C CA . ASP A 1 90 ? 6.366 6.118 -16.491 1.00 82.00 90 ASP A CA 1
ATOM 738 C C . ASP A 1 90 ? 6.254 5.548 -17.909 1.00 82.00 90 ASP A C 1
ATOM 740 O O . ASP A 1 90 ? 6.557 4.387 -18.167 1.00 82.00 90 ASP A O 1
ATOM 744 N N . ARG A 1 91 ? 5.806 6.387 -18.848 1.00 83.88 91 ARG A N 1
ATOM 745 C CA . ARG A 1 91 ? 5.548 5.981 -20.238 1.00 83.88 91 ARG A CA 1
ATOM 746 C C . ARG A 1 91 ? 6.807 5.631 -21.025 1.00 83.88 91 ARG A C 1
ATOM 748 O O . ARG A 1 91 ? 6.680 5.061 -22.103 1.00 83.88 91 ARG A O 1
ATOM 755 N N . GLU A 1 92 ? 7.979 6.015 -20.534 1.00 88.69 92 GLU A N 1
ATOM 756 C CA . GLU A 1 92 ? 9.253 5.689 -21.171 1.00 88.69 92 GLU A CA 1
ATOM 757 C C . GLU A 1 92 ? 9.779 4.325 -20.717 1.00 88.69 92 GLU A C 1
ATOM 759 O O . GLU A 1 92 ? 10.637 3.756 -21.385 1.00 88.69 92 GLU A O 1
ATOM 764 N N . VAL A 1 93 ? 9.289 3.795 -19.588 1.00 86.69 93 VAL A N 1
ATOM 765 C CA . VAL A 1 93 ? 9.658 2.461 -19.107 1.00 86.69 93 VAL A CA 1
ATOM 766 C C . VAL A 1 93 ? 9.003 1.420 -20.001 1.00 86.69 93 VAL A C 1
ATOM 768 O O . VAL A 1 93 ? 7.780 1.307 -20.067 1.00 86.69 93 VAL A O 1
ATOM 771 N N . THR A 1 94 ? 9.839 0.652 -20.692 1.00 89.00 94 THR A N 1
ATOM 772 C CA . THR A 1 94 ? 9.410 -0.430 -21.579 1.00 89.00 94 THR A CA 1
ATOM 773 C C . THR A 1 94 ? 9.418 -1.772 -20.860 1.00 89.00 94 THR A C 1
ATOM 775 O O . THR A 1 94 ? 8.526 -2.586 -21.091 1.00 89.00 94 THR A O 1
ATOM 778 N N . ASP A 1 95 ? 10.385 -1.993 -19.960 1.00 87.12 95 ASP A N 1
ATOM 779 C CA . ASP A 1 95 ? 10.559 -3.267 -19.261 1.00 87.12 95 ASP A CA 1
ATOM 780 C C . ASP A 1 95 ? 11.047 -3.071 -17.816 1.00 87.12 95 ASP A C 1
ATOM 782 O O . ASP A 1 95 ? 11.805 -2.150 -17.500 1.00 87.12 95 ASP A O 1
ATOM 786 N N . ILE A 1 96 ? 10.640 -3.990 -16.939 1.00 88.88 96 ILE A N 1
ATOM 787 C CA . ILE A 1 96 ? 11.088 -4.086 -15.546 1.00 88.88 96 ILE A CA 1
ATOM 788 C C . ILE A 1 96 ? 11.540 -5.530 -15.316 1.00 88.88 96 ILE A C 1
ATOM 790 O O . ILE A 1 96 ? 10.738 -6.458 -15.424 1.00 88.88 96 ILE A O 1
ATOM 794 N N . LEU A 1 97 ? 12.824 -5.722 -15.017 1.00 88.75 97 LEU A N 1
ATOM 795 C CA . LEU A 1 97 ? 13.434 -7.028 -14.762 1.00 88.75 97 LEU A CA 1
ATOM 796 C C . LEU A 1 97 ? 13.741 -7.156 -13.270 1.00 88.75 97 LEU A C 1
ATOM 798 O O . LEU A 1 97 ? 14.381 -6.277 -12.696 1.00 88.75 97 LEU A O 1
ATOM 802 N N . ILE A 1 98 ? 13.297 -8.249 -12.648 1.00 86.69 98 ILE A N 1
ATOM 803 C CA . ILE A 1 98 ? 13.514 -8.524 -11.223 1.00 86.69 98 ILE A CA 1
ATOM 804 C C . ILE A 1 98 ? 14.170 -9.893 -11.095 1.00 86.69 98 ILE A C 1
ATOM 806 O O . ILE A 1 98 ? 13.617 -10.892 -11.561 1.00 86.69 98 ILE A O 1
ATOM 810 N N . GLN A 1 99 ? 15.333 -9.929 -10.452 1.00 85.94 99 GLN A N 1
ATOM 811 C CA . GLN A 1 99 ? 16.054 -11.155 -10.146 1.00 85.94 99 GLN A CA 1
ATOM 812 C C . GLN A 1 99 ? 16.560 -11.099 -8.704 1.00 85.94 99 GLN A C 1
ATOM 814 O O . GLN A 1 99 ? 17.448 -10.320 -8.375 1.00 85.94 99 GLN A O 1
ATOM 819 N N . ASP A 1 100 ? 15.993 -11.945 -7.843 1.00 88.38 100 ASP A N 1
ATOM 820 C CA . ASP A 1 100 ? 16.306 -12.007 -6.413 1.00 88.38 100 ASP A CA 1
ATOM 821 C C . ASP A 1 100 ? 16.221 -10.630 -5.723 1.00 88.38 100 ASP A C 1
ATOM 823 O O . ASP A 1 100 ? 15.129 -10.092 -5.542 1.00 88.38 100 ASP A O 1
ATOM 827 N N . THR A 1 101 ? 17.359 -10.060 -5.317 1.00 85.69 101 THR A N 1
ATOM 828 C CA . THR A 1 101 ? 17.454 -8.742 -4.667 1.00 85.69 101 THR A CA 1
ATOM 829 C C . THR A 1 101 ? 17.764 -7.605 -5.641 1.00 85.69 101 THR A C 1
ATOM 831 O O . THR A 1 101 ? 17.922 -6.463 -5.211 1.00 85.69 101 THR A O 1
ATOM 834 N N . GLU A 1 102 ? 17.893 -7.906 -6.931 1.00 84.69 102 GLU A N 1
ATOM 835 C CA . GLU A 1 102 ? 18.246 -6.959 -7.983 1.00 84.69 102 GLU A CA 1
ATOM 836 C C . GLU A 1 102 ? 17.023 -6.603 -8.832 1.00 84.69 102 GLU A C 1
ATOM 838 O O . GLU A 1 102 ? 16.167 -7.438 -9.143 1.00 84.69 102 GLU A O 1
ATOM 843 N N . MET A 1 103 ? 16.949 -5.333 -9.219 1.00 87.44 103 MET A N 1
ATOM 844 C CA . MET A 1 103 ? 15.905 -4.802 -10.085 1.00 87.44 103 MET A CA 1
ATOM 845 C C . MET A 1 103 ? 16.548 -3.885 -11.122 1.00 87.44 103 MET A C 1
ATOM 847 O O . MET A 1 103 ? 17.280 -2.969 -10.755 1.00 87.44 103 MET A O 1
ATOM 851 N N . ALA A 1 104 ? 16.243 -4.112 -12.397 1.00 88.00 104 ALA A N 1
ATOM 852 C CA . ALA A 1 104 ? 16.696 -3.290 -13.513 1.00 88.00 104 ALA A CA 1
ATOM 853 C C . ALA A 1 104 ? 15.493 -2.689 -14.249 1.00 88.00 104 ALA A C 1
ATOM 855 O O . ALA A 1 104 ? 14.531 -3.391 -14.573 1.00 88.00 104 ALA A O 1
ATOM 856 N N . ILE A 1 105 ? 15.560 -1.386 -14.524 1.00 89.94 105 ILE A N 1
ATOM 857 C CA . ILE A 1 105 ? 14.520 -0.641 -15.238 1.00 89.94 105 ILE A CA 1
ATOM 858 C C . ILE A 1 105 ? 15.026 -0.328 -16.640 1.00 89.94 105 ILE A C 1
ATOM 860 O O . ILE A 1 105 ? 16.113 0.227 -16.793 1.00 89.94 105 ILE A O 1
ATOM 864 N N . ILE A 1 106 ? 14.247 -0.668 -17.663 1.00 89.25 106 ILE A N 1
ATOM 865 C CA . ILE A 1 106 ? 14.580 -0.396 -19.060 1.00 89.25 106 ILE A CA 1
ATOM 866 C C . ILE A 1 106 ? 13.663 0.709 -19.570 1.00 89.25 106 ILE A C 1
ATOM 868 O O . ILE A 1 106 ? 12.441 0.576 -19.510 1.00 89.25 106 ILE A O 1
ATOM 872 N N . LYS A 1 107 ? 14.254 1.780 -20.107 1.00 91.06 107 LYS A N 1
ATOM 873 C CA . LYS A 1 107 ? 13.535 2.789 -20.889 1.00 91.06 107 LYS A CA 1
ATOM 874 C C . LYS A 1 107 ? 14.012 2.820 -22.325 1.00 91.06 107 LYS A C 1
ATOM 876 O O . LYS A 1 107 ? 15.219 2.879 -22.563 1.00 91.06 107 LYS A O 1
ATOM 881 N N . ASP A 1 108 ? 13.080 2.788 -23.272 1.00 85.56 108 ASP A N 1
ATOM 882 C CA . ASP A 1 108 ? 13.371 2.787 -24.713 1.00 85.56 108 ASP A CA 1
ATOM 883 C C . ASP A 1 108 ? 14.491 1.794 -25.104 1.00 85.56 108 ASP A C 1
ATOM 885 O O . ASP A 1 108 ? 15.387 2.094 -25.901 1.00 85.56 108 ASP A O 1
ATOM 889 N N . GLY A 1 109 ? 14.482 0.603 -24.492 1.00 81.25 109 GLY A N 1
ATOM 890 C CA . GLY A 1 109 ? 15.486 -0.441 -24.720 1.00 81.25 109 GLY A CA 1
ATOM 891 C C . GLY A 1 109 ? 16.854 -0.216 -24.057 1.00 81.25 109 GLY A C 1
ATOM 892 O O . GLY A 1 109 ? 17.819 -0.886 -24.429 1.00 81.25 109 GLY A O 1
ATOM 893 N N . ARG A 1 110 ? 16.979 0.709 -23.096 1.00 84.25 110 ARG A N 1
ATOM 894 C CA . ARG A 1 110 ? 18.215 0.970 -22.335 1.00 84.25 110 ARG A CA 1
ATOM 895 C C . ARG A 1 110 ? 18.000 0.822 -20.834 1.00 84.25 110 ARG A C 1
ATOM 897 O O . ARG A 1 110 ? 17.070 1.409 -20.290 1.00 84.25 110 ARG A O 1
ATOM 904 N N . THR A 1 111 ? 18.893 0.096 -20.165 1.00 83.94 111 THR A N 1
ATOM 905 C CA . THR A 1 111 ? 18.903 -0.001 -18.700 1.00 83.94 111 THR A CA 1
ATOM 906 C C . THR A 1 111 ? 19.254 1.342 -18.070 1.00 83.94 111 THR A C 1
ATOM 908 O O . THR A 1 111 ? 20.165 2.029 -18.538 1.00 83.94 111 THR A O 1
ATOM 911 N N . ILE A 1 112 ? 18.542 1.696 -17.006 1.00 77.44 112 ILE A N 1
ATOM 912 C CA . ILE A 1 112 ? 18.816 2.865 -16.175 1.00 77.44 112 ILE A CA 1
ATOM 913 C C . ILE A 1 112 ? 19.222 2.361 -14.797 1.00 77.44 112 ILE A C 1
ATOM 915 O O . ILE A 1 112 ? 18.435 1.659 -14.162 1.00 77.44 112 ILE A O 1
ATOM 919 N N . ASP A 1 113 ? 20.453 2.686 -14.399 1.00 58.88 113 ASP A N 1
ATOM 920 C CA . ASP A 1 113 ? 20.970 2.463 -13.040 1.00 58.88 113 ASP A CA 1
ATOM 921 C C . ASP A 1 113 ? 20.165 3.252 -11.992 1.00 58.88 113 ASP A C 1
ATOM 923 O O . ASP A 1 113 ? 19.850 4.443 -12.246 1.00 58.88 113 ASP A O 1
#

Secondary structure (DSSP, 8-state):
-----------HHHHHHHHHHHHHHHHH-HHHHHHTTT-HHHHHHHHHHHHHHHHHHHTTT--S---HHHHHHHHHHHTS-GGGHHHHT-TTEEEEEEETTEEEEEETTEEE-

Foldseek 3Di:
DDDPDCPPPDPPVRLVVLLVVLVVVCVVPPVNVVCVPPDPVVNLVVLQVSSVVCCCVPPDNDPDDDDSVSSVVSCCVRVNPVPCNVLVVDPQFPDWDDDDPDIWTDGPRRTDD

Sequence (113 aa):
MERTIVRGSLSESQKKQLQKRVQELLLGDVEFIDNVFYEREVLRDRIKGLLKRIVREDCLGLEEDVDDDLVTEILQELFGLGIIEKYLQDREVTDILIQDTEMAIIKDGRTID

pLDDT: mean 70.5, std 13.09, range [30.19, 91.06]

Organism: NCBI:txid2754717